Protein AF-A0A5S3U1G2-F1 (afdb_monomer_lite)

Secondary structure (DSSP, 8-state):
----GGGTHHHHHHHHHHHHHHHHHHTTT---EEEE-TTEEHHHHTTGGG--SEEEEPTT--EESS-HHHHHHHH-S-PPTTTT-

Sequence (85 aa):
GGCRMEESLISLIQMSKTRAAINRVSSKGLPYFSVLTDQTLGGVSASLAMLGDINIGEPKAIIGFAGRRVIAQTVREKIPVGFQR

pLDDT: mean 91.47, std 5.99, range [64.75, 97.56]

Foldseek 3Di:
DEFDCVVPVVSLCVQVVLQVVVVVCVVVVHFFEAEQEAPAEASNLVGDRVSGPYHHYDPLHQGYYDDPVVVCVVVVDDDDDSVRD

Radius of gyration: 14.6 Å; chains: 1; bounding box: 38×26×34 Å

Structure (mmCIF, N/CA/C/O backbone):
data_AF-A0A5S3U1G2-F1
#
_entry.id   AF-A0A5S3U1G2-F1
#
loop_
_atom_site.group_PDB
_atom_site.id
_atom_site.type_symbol
_atom_site.label_atom_id
_atom_site.label_alt_id
_atom_site.label_comp_id
_atom_site.label_asym_id
_atom_site.label_entity_id
_atom_site.label_seq_id
_atom_site.pdbx_PDB_ins_code
_atom_site.Cartn_x
_atom_site.Cartn_y
_atom_site.Cartn_z
_atom_site.occupancy
_atom_site.B_iso_or_equiv
_atom_site.auth_seq_id
_atom_site.auth_comp_id
_atom_site.auth_asym_id
_atom_site.auth_atom_id
_atom_site.pdbx_PDB_model_num
ATOM 1 N N . GLY A 1 1 ? 4.620 8.042 -5.724 1.00 64.75 1 GLY A N 1
ATOM 2 C CA . GLY A 1 1 ? 3.560 7.981 -4.705 1.00 64.75 1 GLY A CA 1
ATOM 3 C C . GLY A 1 1 ? 3.949 7.042 -3.590 1.00 64.75 1 GLY A C 1
ATOM 4 O O . GLY A 1 1 ? 3.641 5.873 -3.680 1.00 64.75 1 GLY A O 1
ATOM 5 N N . GLY A 1 2 ? 4.671 7.522 -2.580 1.00 79.94 2 GLY A N 1
ATOM 6 C CA . GLY A 1 2 ? 5.072 6.722 -1.423 1.00 79.94 2 GLY A CA 1
ATOM 7 C C . GLY A 1 2 ? 5.085 7.586 -0.166 1.00 79.94 2 GLY A C 1
ATOM 8 O O . GLY A 1 2 ? 4.471 8.647 -0.135 1.00 79.94 2 GLY A O 1
ATOM 9 N N . CYS A 1 3 ? 5.797 7.137 0.862 1.00 86.94 3 CYS A N 1
ATOM 10 C CA . CYS A 1 3 ? 6.033 7.916 2.075 1.00 86.94 3 CYS A CA 1
ATOM 11 C C . CYS A 1 3 ? 6.790 9.222 1.743 1.00 86.94 3 CYS A C 1
ATOM 13 O O . CYS A 1 3 ? 7.707 9.197 0.919 1.00 86.94 3 CYS A O 1
ATOM 15 N N . ARG A 1 4 ? 6.422 10.349 2.366 1.00 93.38 4 ARG A N 1
ATOM 16 C CA . ARG A 1 4 ? 7.097 11.640 2.160 1.00 93.38 4 ARG A CA 1
ATOM 17 C C . ARG A 1 4 ? 8.412 11.673 2.938 1.00 93.38 4 ARG A C 1
ATOM 19 O O . ARG A 1 4 ? 8.409 11.813 4.159 1.00 93.38 4 ARG A O 1
ATOM 26 N N . MET A 1 5 ? 9.531 11.475 2.249 1.00 91.00 5 MET A N 1
ATOM 27 C CA . MET A 1 5 ? 10.826 11.229 2.895 1.00 91.00 5 MET A CA 1
ATOM 28 C C . MET A 1 5 ? 11.344 12.436 3.683 1.00 91.00 5 MET A C 1
ATOM 30 O O . MET A 1 5 ? 12.042 12.255 4.678 1.00 91.00 5 MET A O 1
ATOM 34 N N . GLU A 1 6 ? 10.937 13.646 3.306 1.00 96.12 6 GLU A N 1
ATOM 35 C CA . GLU A 1 6 ? 11.307 14.895 3.975 1.00 96.12 6 GLU A CA 1
ATOM 36 C C . GLU A 1 6 ? 10.863 14.924 5.445 1.00 96.12 6 GLU A C 1
ATOM 38 O O . GLU A 1 6 ? 11.538 15.522 6.276 1.00 96.12 6 GLU A O 1
ATOM 43 N N . GLU A 1 7 ? 9.773 14.228 5.792 1.00 94.56 7 GLU A N 1
ATOM 44 C CA . GLU A 1 7 ? 9.284 14.126 7.178 1.00 94.56 7 GLU A CA 1
ATOM 45 C C . GLU A 1 7 ? 9.719 12.808 7.860 1.00 94.56 7 GLU A C 1
ATOM 47 O O . GLU A 1 7 ? 9.378 12.546 9.014 1.00 94.56 7 GLU A O 1
ATOM 52 N N . SER A 1 8 ? 10.504 11.969 7.170 1.00 94.00 8 SER A N 1
ATOM 53 C CA . SER A 1 8 ? 11.133 10.752 7.705 1.00 94.00 8 SER A CA 1
ATOM 54 C C . SER A 1 8 ? 10.161 9.856 8.500 1.00 94.00 8 SER A C 1
ATOM 56 O O . SER A 1 8 ? 9.166 9.367 7.959 1.00 94.00 8 SER A O 1
ATOM 58 N N . LEU A 1 9 ? 10.430 9.624 9.791 1.00 94.62 9 LEU A N 1
ATOM 59 C CA . LEU A 1 9 ? 9.624 8.769 10.665 1.00 94.62 9 LEU A CA 1
ATOM 60 C C . LEU A 1 9 ? 8.179 9.271 10.816 1.00 94.62 9 LEU A C 1
ATOM 62 O O . LEU A 1 9 ? 7.264 8.459 10.955 1.00 94.62 9 LEU A O 1
ATOM 66 N N . ILE A 1 10 ? 7.957 10.587 10.752 1.00 95.69 10 ILE A N 1
ATOM 67 C CA . ILE A 1 10 ? 6.619 11.176 10.879 1.00 95.69 10 ILE A CA 1
ATOM 68 C C . ILE A 1 10 ? 5.729 10.685 9.740 1.00 95.69 10 ILE A C 1
ATOM 70 O O . ILE A 1 10 ? 4.587 10.292 9.990 1.00 95.69 10 ILE A O 1
ATOM 74 N N . SER A 1 11 ? 6.264 10.620 8.519 1.00 93.69 11 SER A N 1
ATOM 75 C CA . SER A 1 11 ? 5.546 10.086 7.363 1.00 93.69 11 SER A CA 1
ATOM 76 C C . SER A 1 11 ? 5.252 8.591 7.493 1.00 93.69 11 SER A C 1
ATOM 78 O O . SER A 1 11 ? 4.176 8.144 7.098 1.00 93.69 11 SER A O 1
ATOM 80 N N . LEU A 1 12 ? 6.158 7.811 8.095 1.00 93.56 12 LEU A N 1
ATOM 81 C CA . LEU A 1 12 ? 5.934 6.380 8.328 1.00 93.56 12 LEU A CA 1
ATOM 82 C C . LEU A 1 12 ? 4.790 6.144 9.327 1.00 93.56 12 LEU A C 1
ATOM 84 O O . LEU A 1 12 ? 3.903 5.327 9.079 1.00 93.56 12 LEU A O 1
ATOM 88 N N . ILE A 1 13 ? 4.763 6.899 10.429 1.00 95.81 13 ILE A N 1
ATOM 89 C CA . ILE A 1 13 ? 3.729 6.776 11.471 1.00 95.81 13 ILE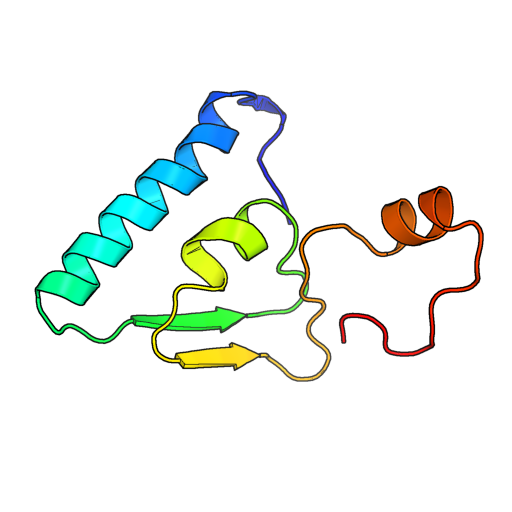 A CA 1
ATOM 90 C C . ILE A 1 13 ? 2.327 7.104 10.930 1.00 95.81 13 ILE A C 1
ATOM 92 O O . ILE A 1 13 ? 1.330 6.598 11.459 1.00 95.81 13 ILE A O 1
ATOM 96 N N . GLN A 1 14 ? 2.217 7.877 9.840 1.00 95.00 14 GLN A N 1
ATOM 97 C CA . GLN A 1 14 ? 0.922 8.152 9.209 1.00 95.00 14 GLN A CA 1
ATOM 98 C C . GLN A 1 14 ? 0.185 6.870 8.815 1.00 95.00 14 GLN A C 1
ATOM 100 O O . GLN A 1 14 ? -1.033 6.827 8.952 1.00 95.00 14 GLN A O 1
ATOM 105 N N . MET A 1 15 ? 0.901 5.816 8.411 1.00 94.00 15 MET A N 1
ATOM 106 C CA . MET A 1 15 ? 0.306 4.525 8.051 1.00 94.00 15 MET A CA 1
ATOM 107 C C . MET A 1 15 ? -0.439 3.888 9.231 1.00 94.00 15 MET A C 1
ATOM 109 O O . MET A 1 15 ? -1.574 3.432 9.091 1.00 94.00 15 MET A O 1
ATOM 113 N N . SER A 1 16 ? 0.176 3.894 10.415 1.00 94.50 16 SER A N 1
ATOM 114 C CA . SER A 1 16 ? -0.448 3.384 11.639 1.00 94.50 16 SER A CA 1
ATOM 115 C C . SER A 1 16 ? -1.631 4.253 12.063 1.00 94.50 16 SER A C 1
ATOM 117 O O . SER A 1 16 ? -2.675 3.733 12.460 1.00 94.50 16 SER A O 1
ATOM 119 N N . LYS A 1 17 ? -1.499 5.580 11.935 1.00 96.19 17 LYS A N 1
ATOM 120 C CA . LYS A 1 17 ? -2.562 6.532 12.280 1.00 96.19 17 LYS A CA 1
ATOM 121 C C . LYS A 1 17 ? -3.801 6.345 11.400 1.00 96.19 17 LYS A C 1
ATOM 123 O O . LYS A 1 17 ? -4.912 6.273 11.925 1.00 96.19 17 LYS A O 1
ATOM 128 N N . THR A 1 18 ? -3.627 6.257 10.082 1.00 95.31 18 THR A N 1
ATOM 129 C CA . THR A 1 18 ? -4.743 6.086 9.139 1.00 95.31 18 THR A CA 1
ATOM 130 C C . THR A 1 18 ? -5.391 4.715 9.286 1.00 95.31 18 THR A C 1
ATOM 132 O O . THR A 1 18 ? -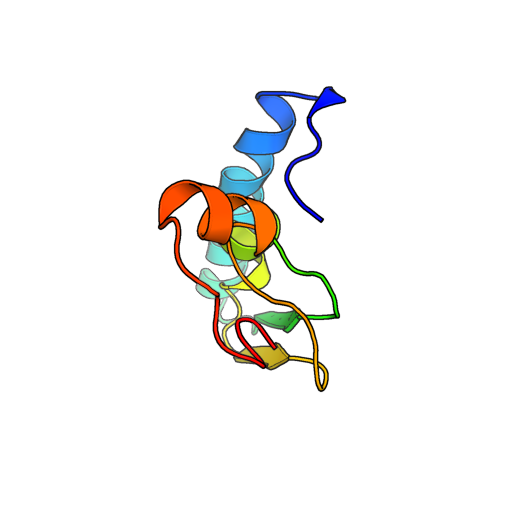6.616 4.639 9.338 1.00 95.31 18 THR A O 1
ATOM 135 N N . ARG A 1 19 ? -4.608 3.645 9.487 1.00 94.25 19 ARG A N 1
ATOM 136 C CA . ARG A 1 19 ? -5.139 2.310 9.809 1.00 94.25 19 ARG A CA 1
ATOM 137 C C . ARG A 1 19 ? -6.001 2.322 11.074 1.00 94.25 19 ARG A C 1
ATOM 139 O O . ARG A 1 19 ? -7.102 1.779 11.072 1.00 94.25 19 ARG A O 1
ATOM 146 N N . ALA A 1 20 ? -5.534 2.965 12.144 1.00 96.44 20 ALA A N 1
ATOM 147 C CA . ALA A 1 20 ? -6.308 3.083 13.379 1.00 96.44 20 ALA A CA 1
ATOM 148 C C . ALA A 1 20 ? -7.617 3.867 13.175 1.00 96.44 20 ALA A C 1
ATOM 150 O O . ALA A 1 20 ? -8.628 3.541 13.792 1.00 96.44 20 ALA A O 1
ATOM 151 N N . ALA A 1 21 ? -7.621 4.883 12.307 1.00 96.50 21 ALA A N 1
ATOM 152 C CA . ALA A 1 21 ? -8.833 5.618 11.958 1.00 96.50 21 ALA A CA 1
ATOM 153 C C . ALA A 1 21 ? -9.828 4.754 11.166 1.00 96.50 21 ALA A C 1
ATOM 155 O O . ALA A 1 21 ? -11.001 4.718 11.528 1.00 96.50 21 ALA A O 1
ATOM 156 N N . ILE A 1 22 ? -9.365 4.008 10.158 1.00 96.19 22 ILE A N 1
ATOM 157 C CA . ILE A 1 22 ? -10.212 3.102 9.363 1.00 96.19 22 ILE A CA 1
ATOM 158 C C . ILE A 1 22 ? -10.822 2.010 10.245 1.00 96.19 22 ILE A C 1
ATOM 160 O O . ILE A 1 22 ? -12.017 1.748 10.152 1.00 96.19 22 ILE A O 1
ATOM 164 N N . ASN A 1 23 ? -10.062 1.455 11.193 1.00 96.00 23 ASN A N 1
ATOM 165 C CA . ASN A 1 23 ? -10.608 0.496 12.158 1.00 96.00 23 ASN A CA 1
ATOM 166 C C . ASN A 1 23 ? -11.775 1.075 12.976 1.00 96.00 23 ASN A C 1
ATOM 168 O O . ASN A 1 23 ? -12.719 0.353 13.280 1.00 96.00 23 ASN A O 1
ATOM 172 N N . ARG A 1 24 ? -11.750 2.375 13.311 1.00 97.12 24 ARG A N 1
ATOM 173 C CA . ARG A 1 24 ? -12.874 3.045 13.997 1.00 97.12 24 ARG A CA 1
ATOM 174 C C . ARG A 1 24 ? -14.084 3.268 13.087 1.00 97.12 24 ARG A C 1
ATOM 176 O O . ARG A 1 24 ? -15.203 3.350 13.586 1.00 97.12 24 ARG A O 1
ATOM 183 N N . VAL A 1 25 ? -13.867 3.424 11.781 1.00 96.50 25 VAL A N 1
ATOM 184 C CA . VAL A 1 25 ? -14.942 3.499 10.776 1.00 96.50 25 VAL A CA 1
ATOM 185 C C . VAL A 1 25 ? -15.604 2.125 10.644 1.00 96.50 25 VAL A C 1
ATOM 187 O O . VAL A 1 25 ? -16.815 2.012 10.824 1.00 96.50 25 VAL A O 1
ATOM 190 N N . SER A 1 26 ? -14.793 1.078 10.483 1.00 95.75 26 SER A N 1
ATOM 191 C CA . SER A 1 26 ? -15.241 -0.316 10.410 1.00 95.75 26 SER A CA 1
ATOM 192 C C . SER A 1 26 ? -15.989 -0.755 11.677 1.00 95.75 26 SER A C 1
ATOM 194 O O . SER A 1 26 ? -17.076 -1.320 11.585 1.00 95.75 26 SER A O 1
ATOM 196 N N . SER A 1 27 ? -15.508 -0.394 12.876 1.00 96.50 27 SER A N 1
ATOM 197 C CA . SER A 1 27 ? -16.192 -0.725 14.139 1.00 96.50 27 SER A CA 1
ATOM 198 C C . SER A 1 27 ? -17.572 -0.077 14.293 1.00 96.50 27 SER A C 1
ATOM 200 O O . SER A 1 27 ? -18.348 -0.486 15.151 1.00 96.50 27 SER A O 1
ATOM 202 N N . LYS A 1 28 ? -17.870 0.966 13.510 1.00 97.56 28 LYS A N 1
ATOM 203 C CA . LYS A 1 28 ? -19.183 1.624 13.464 1.00 97.56 28 LYS A CA 1
ATOM 204 C C . LYS A 1 28 ? -20.084 1.070 12.353 1.00 97.56 28 LYS A C 1
ATOM 206 O O . LYS A 1 28 ? -21.176 1.593 12.165 1.00 97.56 28 LYS A O 1
ATOM 211 N N . GLY A 1 29 ? -19.631 0.056 11.612 1.00 95.75 29 GLY A N 1
ATOM 212 C CA . GLY A 1 29 ? -20.355 -0.514 10.475 1.00 95.75 29 GLY A CA 1
ATOM 213 C C . GLY A 1 29 ? -20.496 0.449 9.295 1.00 95.75 29 GLY A C 1
ATOM 214 O O . GLY A 1 29 ? -21.416 0.299 8.495 1.00 95.75 29 GLY A O 1
ATOM 215 N N . LEU A 1 30 ? -19.632 1.466 9.203 1.00 97.38 30 LEU A N 1
ATOM 216 C CA . LEU A 1 30 ? -19.647 2.416 8.095 1.00 97.38 30 LEU A CA 1
ATOM 217 C C . LEU A 1 30 ? -18.787 1.883 6.944 1.00 97.38 30 LEU A C 1
ATOM 219 O O . LEU A 1 30 ? -17.655 1.472 7.201 1.00 97.38 30 LEU A O 1
ATOM 223 N N . PRO A 1 31 ? -19.282 1.924 5.695 1.00 96.25 31 PRO A N 1
ATOM 224 C CA . PRO A 1 31 ? -18.536 1.416 4.557 1.00 96.25 31 PRO A CA 1
ATOM 225 C C . PRO A 1 31 ? -17.380 2.348 4.183 1.00 96.25 31 PRO A C 1
ATOM 227 O O . PRO A 1 31 ? -17.527 3.574 4.141 1.00 96.25 31 PRO A O 1
ATOM 230 N N . TYR A 1 32 ? -16.241 1.754 3.852 1.00 97.31 32 TYR A N 1
ATOM 231 C CA . TYR A 1 32 ? -15.052 2.423 3.353 1.00 97.31 32 TYR A CA 1
ATOM 232 C C . TYR A 1 32 ? -14.681 1.882 1.968 1.00 97.31 32 TYR A C 1
ATOM 234 O O . TYR A 1 32 ? -14.261 0.737 1.807 1.00 97.31 32 TYR A O 1
ATOM 242 N N . PHE A 1 33 ? -14.816 2.735 0.955 1.00 97.06 33 PHE A N 1
ATOM 243 C CA . PHE A 1 33 ? -14.436 2.430 -0.423 1.00 97.06 33 PHE A CA 1
ATOM 244 C C . PHE A 1 33 ? -13.077 3.057 -0.725 1.00 97.06 33 PHE A C 1
ATOM 246 O O . PHE A 1 33 ? -12.893 4.263 -0.550 1.00 97.06 33 PHE A O 1
ATOM 253 N N . SER A 1 34 ? -12.134 2.247 -1.197 1.00 96.69 34 SER A N 1
ATOM 254 C CA . SER A 1 34 ? -10.817 2.717 -1.617 1.00 96.69 34 SER A CA 1
ATOM 255 C C . SER A 1 34 ? -10.750 2.767 -3.135 1.00 96.69 34 SER A C 1
ATOM 257 O O . SER A 1 34 ? -10.942 1.749 -3.798 1.00 96.69 34 SER A O 1
ATOM 259 N N . VAL A 1 35 ? -10.469 3.942 -3.693 1.00 96.06 35 VAL A N 1
ATOM 260 C CA . VAL A 1 35 ? -10.272 4.115 -5.136 1.00 96.06 35 VAL A CA 1
ATOM 261 C C . VAL A 1 35 ? -8.781 4.269 -5.411 1.00 96.06 35 VAL A C 1
ATOM 263 O O . VAL A 1 35 ? -8.147 5.239 -5.000 1.00 96.06 35 VAL A O 1
ATOM 266 N N . LEU A 1 36 ? -8.229 3.270 -6.085 1.00 95.12 36 LEU A N 1
ATOM 267 C CA . LEU A 1 36 ? -6.830 3.124 -6.444 1.00 95.12 36 LEU A CA 1
ATOM 268 C C . LEU A 1 36 ? -6.629 3.706 -7.842 1.00 95.12 36 LEU A C 1
ATOM 270 O O . LEU A 1 36 ? -6.892 3.054 -8.855 1.00 95.12 36 LEU A O 1
ATOM 274 N N . THR A 1 37 ? -6.177 4.953 -7.880 1.00 93.56 37 THR A N 1
ATOM 275 C CA . THR A 1 37 ? -5.826 5.643 -9.122 1.00 93.56 37 THR A CA 1
ATOM 276 C C . THR A 1 37 ? -4.392 5.316 -9.535 1.00 93.56 37 THR A C 1
ATOM 278 O O . THR A 1 37 ? -3.626 4.699 -8.773 1.00 93.56 37 THR A O 1
ATOM 281 N N . ASP A 1 38 ? -4.026 5.697 -10.763 1.00 91.00 38 ASP A N 1
ATOM 282 C CA . ASP A 1 38 ? -2.689 5.426 -11.289 1.00 91.00 38 ASP A CA 1
ATOM 283 C C . ASP A 1 38 ? -1.587 5.960 -10.358 1.00 91.00 38 ASP A C 1
ATOM 285 O O . ASP A 1 38 ? -1.589 7.115 -9.933 1.00 91.00 38 ASP A O 1
ATOM 289 N N . GLN A 1 39 ? -0.622 5.085 -10.064 1.00 88.19 39 GLN A N 1
ATOM 290 C CA . GLN A 1 39 ? 0.484 5.27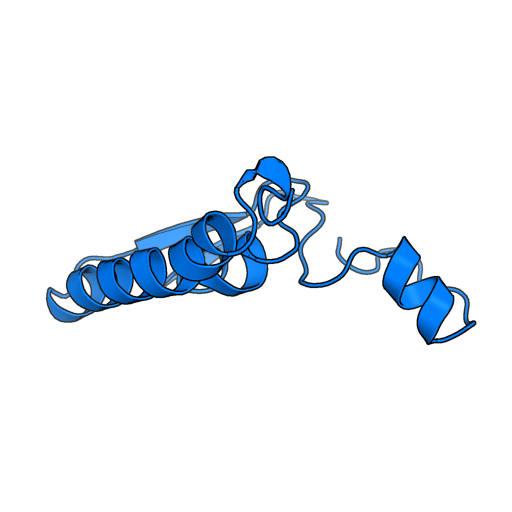0 -9.119 1.00 88.19 39 GLN A CA 1
ATOM 291 C C . GLN A 1 39 ? 0.135 5.225 -7.622 1.00 88.19 39 GLN A C 1
ATOM 293 O O . GLN A 1 39 ? 0.667 6.005 -6.819 1.00 88.19 39 GLN A O 1
ATOM 298 N N . THR A 1 40 ? -0.632 4.221 -7.203 1.00 93.44 40 THR A N 1
ATOM 299 C CA . THR A 1 40 ? -0.795 3.898 -5.779 1.00 93.44 40 THR A CA 1
ATOM 300 C C . THR A 1 40 ? 0.305 2.942 -5.305 1.00 93.44 40 THR A C 1
ATOM 302 O O . THR A 1 40 ? 0.155 1.719 -5.352 1.00 93.44 40 THR A O 1
ATOM 305 N N . LEU A 1 41 ? 1.431 3.499 -4.839 1.00 93.12 41 LEU A N 1
ATOM 306 C CA . LEU A 1 41 ? 2.606 2.725 -4.426 1.00 93.12 41 LEU A CA 1
ATOM 307 C C . LEU A 1 41 ? 2.992 2.897 -2.939 1.00 93.12 41 LEU A C 1
ATOM 309 O O . LEU A 1 41 ? 2.450 3.728 -2.203 1.00 93.12 41 LEU A O 1
ATOM 313 N N . GLY A 1 42 ? 3.951 2.096 -2.469 1.00 92.31 42 GLY A N 1
ATOM 314 C CA . GLY A 1 42 ? 4.650 2.312 -1.198 1.00 92.31 42 GLY A CA 1
ATOM 315 C C . GLY A 1 42 ? 3.749 2.272 0.035 1.00 92.31 42 GLY A C 1
ATOM 316 O O . GLY A 1 42 ? 2.817 1.472 0.127 1.00 92.31 42 GLY A O 1
ATOM 317 N N . GLY A 1 43 ? 4.029 3.156 0.996 1.00 90.75 43 GLY A N 1
ATOM 318 C CA . GLY A 1 43 ? 3.323 3.204 2.279 1.00 90.75 43 GLY A CA 1
ATOM 319 C C . GLY A 1 43 ? 1.820 3.470 2.169 1.00 90.75 43 GLY A C 1
ATOM 320 O O . GLY A 1 43 ? 1.062 3.008 3.016 1.00 90.75 43 GLY A O 1
ATOM 321 N N . VAL A 1 44 ? 1.362 4.148 1.111 1.00 92.44 44 VAL A N 1
ATOM 322 C CA . VAL A 1 44 ? -0.074 4.372 0.871 1.00 92.44 44 VAL A CA 1
ATOM 323 C C . VAL A 1 44 ? -0.749 3.061 0.470 1.00 92.44 44 VAL A C 1
ATOM 325 O O . VAL A 1 44 ? -1.741 2.681 1.090 1.00 92.44 44 VAL A O 1
ATOM 328 N N . SER A 1 45 ? -0.151 2.321 -0.475 1.00 92.62 45 SER A N 1
ATOM 329 C CA . SER A 1 45 ? -0.622 0.983 -0.869 1.00 92.62 45 SER A CA 1
ATOM 330 C C . SER A 1 45 ? -0.627 -0.009 0.302 1.00 92.62 45 SER A C 1
ATOM 332 O O . SER A 1 45 ? -1.549 -0.798 0.433 1.00 92.62 45 SER A O 1
ATOM 334 N N . ALA A 1 46 ? 0.352 0.073 1.208 1.00 89.94 46 ALA A N 1
ATOM 335 C CA . ALA A 1 46 ? 0.454 -0.800 2.380 1.00 89.94 46 ALA A CA 1
ATOM 336 C C . ALA A 1 46 ? -0.343 -0.316 3.610 1.00 89.94 46 ALA A C 1
ATOM 338 O O . ALA A 1 46 ? -0.225 -0.904 4.685 1.00 89.94 46 ALA A O 1
ATOM 339 N N . SER A 1 47 ? -1.117 0.766 3.493 1.00 91.38 47 SER A N 1
ATOM 340 C CA . SER A 1 47 ? -1.946 1.287 4.584 1.00 91.38 47 SER A CA 1
ATOM 341 C C . SER A 1 47 ? -3.375 1.522 4.109 1.00 91.38 47 SER A C 1
ATOM 343 O O . SER A 1 47 ? -4.052 0.565 3.754 1.00 91.38 47 SER A O 1
ATOM 345 N N . LEU A 1 48 ? -3.842 2.769 4.101 1.00 92.88 48 LEU A N 1
ATOM 346 C CA . LEU A 1 48 ? -5.238 3.120 3.851 1.00 92.88 48 LEU A CA 1
ATOM 347 C C . LEU A 1 48 ? -5.785 2.540 2.540 1.00 92.88 48 LEU A C 1
ATOM 349 O O . LEU A 1 48 ? -6.912 2.065 2.510 1.00 92.88 48 LEU A O 1
ATOM 353 N N . ALA A 1 49 ? -4.968 2.494 1.487 1.00 93.56 49 ALA A N 1
ATOM 354 C CA . ALA A 1 49 ? -5.434 2.158 0.151 1.00 93.56 49 ALA A CA 1
ATOM 355 C C . ALA A 1 49 ? -5.873 0.691 -0.012 1.00 93.56 49 ALA A C 1
ATOM 357 O O . ALA A 1 49 ? -6.713 0.408 -0.858 1.00 93.56 49 ALA A O 1
ATOM 358 N N . MET A 1 50 ? -5.336 -0.238 0.784 1.00 93.75 50 MET A N 1
ATOM 359 C CA . MET A 1 50 ? -5.702 -1.664 0.731 1.00 93.75 50 MET A CA 1
ATOM 360 C C . MET A 1 50 ? -6.676 -2.087 1.835 1.00 93.75 50 MET A C 1
ATOM 362 O O . MET A 1 50 ? -7.009 -3.265 1.931 1.00 93.75 50 MET A O 1
ATOM 366 N N . LEU A 1 51 ? -7.128 -1.150 2.675 1.00 94.06 51 LEU A N 1
ATOM 367 C CA . LEU A 1 51 ? -8.022 -1.424 3.805 1.00 94.06 51 LEU A CA 1
ATOM 368 C C . LEU A 1 51 ? -9.492 -1.099 3.510 1.00 94.06 51 LEU A C 1
ATOM 370 O O . LEU A 1 51 ? -10.287 -1.066 4.445 1.00 94.06 51 LEU A O 1
ATOM 374 N N . GLY A 1 52 ? -9.841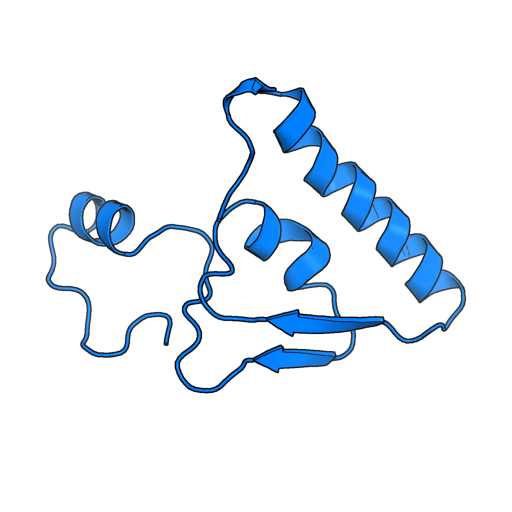 -0.833 2.248 1.00 94.19 52 GLY A N 1
ATOM 375 C CA . GLY A 1 52 ? -11.228 -0.684 1.818 1.00 94.19 52 GLY A CA 1
ATOM 376 C C . GLY A 1 52 ? -12.018 -1.972 2.015 1.00 94.19 52 GLY A C 1
ATOM 377 O O . GLY A 1 52 ? -11.502 -3.059 1.757 1.00 94.19 52 GLY A O 1
ATOM 378 N N . ASP A 1 53 ? -13.286 -1.844 2.405 1.00 95.38 53 ASP A N 1
ATOM 379 C CA . ASP A 1 53 ? -14.259 -2.936 2.295 1.00 95.38 53 ASP A CA 1
ATOM 380 C C . ASP A 1 53 ? -14.405 -3.356 0.824 1.00 95.38 53 ASP A C 1
ATOM 382 O O . ASP A 1 53 ? -14.549 -4.534 0.501 1.00 95.38 53 ASP A O 1
ATOM 386 N N . ILE A 1 54 ? -14.303 -2.373 -0.079 1.00 95.88 54 ILE A N 1
ATOM 387 C CA . ILE A 1 54 ? -14.154 -2.575 -1.518 1.00 95.88 54 ILE A CA 1
ATOM 388 C C . ILE A 1 54 ? -13.008 -1.699 -2.024 1.00 95.88 54 ILE A C 1
ATOM 390 O O . ILE A 1 54 ? -12.982 -0.487 -1.789 1.00 95.88 54 ILE A O 1
ATOM 394 N N . ASN A 1 55 ? -12.092 -2.317 -2.768 1.00 96.31 55 ASN A N 1
ATOM 395 C CA . ASN A 1 55 ? -11.001 -1.642 -3.463 1.00 96.31 55 ASN A CA 1
ATOM 396 C C . ASN A 1 55 ? -11.311 -1.593 -4.968 1.00 96.31 55 ASN A C 1
ATOM 398 O O . ASN A 1 55 ? -11.546 -2.628 -5.590 1.00 96.31 55 ASN A O 1
ATOM 402 N N . ILE A 1 56 ? -11.310 -0.396 -5.551 1.00 96.69 56 ILE A N 1
ATOM 403 C CA . ILE A 1 56 ? -11.660 -0.130 -6.951 1.00 96.69 56 ILE A CA 1
ATOM 404 C C . ILE A 1 56 ? -10.417 0.411 -7.650 1.00 96.69 56 ILE A C 1
ATOM 406 O O . ILE A 1 56 ? -9.904 1.447 -7.247 1.00 96.69 56 ILE A O 1
ATOM 410 N N . GLY A 1 57 ? -9.928 -0.268 -8.685 1.00 94.56 57 GLY A N 1
ATOM 411 C CA . GLY A 1 57 ? -8.795 0.197 -9.490 1.00 94.56 57 GLY A CA 1
ATOM 412 C C . GLY A 1 57 ? -9.246 0.868 -10.782 1.00 94.56 57 GLY A C 1
ATOM 413 O O . GLY A 1 57 ? -10.118 0.341 -11.476 1.00 94.56 57 GLY A O 1
ATOM 414 N N . GLU A 1 58 ? -8.640 2.001 -11.133 1.00 94.69 58 GLU A N 1
ATOM 415 C CA . GLU A 1 58 ? -8.797 2.558 -12.479 1.00 94.69 58 GLU A CA 1
ATOM 416 C C . GLU A 1 58 ? -8.104 1.663 -13.526 1.00 94.69 58 GLU A C 1
ATOM 418 O O . GLU A 1 58 ? -7.079 1.036 -13.234 1.00 94.69 58 GLU A O 1
ATOM 423 N N . PRO A 1 59 ? -8.615 1.592 -14.771 1.00 91.44 59 PRO A N 1
ATOM 424 C CA . PRO A 1 59 ? -7.975 0.807 -15.819 1.00 91.44 59 PRO A CA 1
ATOM 425 C C . PRO A 1 59 ? -6.510 1.209 -16.026 1.00 91.44 59 PRO A C 1
ATOM 427 O O . PRO A 1 59 ? -6.213 2.374 -16.287 1.00 91.44 59 PRO A O 1
ATOM 430 N N . LYS A 1 60 ? -5.606 0.218 -16.008 1.00 89.50 60 LYS A N 1
ATOM 431 C CA . LYS A 1 60 ? -4.147 0.377 -16.181 1.00 89.50 60 LYS A CA 1
ATOM 432 C C . LYS A 1 60 ? -3.436 1.096 -15.023 1.00 89.50 60 LYS A C 1
ATOM 434 O O . LYS A 1 60 ? -2.269 1.457 -15.200 1.00 89.50 60 LYS A O 1
ATOM 439 N N . ALA A 1 61 ? -4.103 1.310 -13.886 1.00 91.62 61 ALA A N 1
ATOM 440 C CA . ALA A 1 61 ? -3.498 1.936 -12.718 1.00 91.62 61 ALA A CA 1
ATOM 441 C C . ALA A 1 61 ? -2.344 1.092 -12.171 1.00 91.62 61 ALA A C 1
ATOM 443 O O . ALA A 1 61 ? -2.482 -0.109 -11.954 1.00 91.62 61 ALA A O 1
ATOM 444 N N . ILE A 1 62 ? -1.206 1.735 -11.908 1.00 90.75 62 ILE A N 1
ATOM 445 C CA . ILE A 1 62 ? -0.054 1.051 -11.325 1.00 90.75 62 ILE A CA 1
ATOM 446 C C . ILE A 1 62 ? -0.189 0.989 -9.801 1.00 90.75 62 ILE A C 1
ATOM 448 O O . ILE A 1 62 ? -0.077 2.016 -9.126 1.00 90.75 62 ILE A O 1
ATOM 452 N N . ILE A 1 63 ? -0.383 -0.216 -9.256 1.00 93.00 63 ILE A N 1
ATOM 453 C CA . ILE A 1 63 ? -0.636 -0.439 -7.824 1.00 93.00 63 ILE A CA 1
ATOM 454 C C . ILE A 1 63 ? 0.352 -1.463 -7.249 1.00 93.00 63 ILE A C 1
ATOM 456 O O . ILE A 1 63 ? 0.582 -2.527 -7.823 1.00 93.00 63 ILE A O 1
ATOM 460 N N . GLY A 1 64 ? 0.937 -1.173 -6.083 1.00 91.62 64 GLY A N 1
ATOM 461 C CA . GLY A 1 64 ? 1.794 -2.134 -5.381 1.00 91.62 64 GLY A CA 1
ATOM 462 C C . GLY A 1 64 ? 2.797 -1.535 -4.398 1.00 91.62 64 GLY A C 1
ATOM 463 O O . GLY A 1 64 ? 3.087 -0.349 -4.401 1.00 91.62 64 GLY A O 1
ATOM 464 N N . PHE A 1 65 ? 3.384 -2.371 -3.546 1.00 91.56 65 PHE A N 1
ATOM 465 C CA . PHE A 1 65 ? 4.245 -1.874 -2.470 1.00 91.56 65 PHE A CA 1
ATOM 466 C C . PHE A 1 65 ? 5.574 -1.290 -2.969 1.00 91.56 65 PHE A C 1
ATOM 468 O O . PHE A 1 65 ? 5.878 -0.120 -2.738 1.00 91.56 65 PHE A O 1
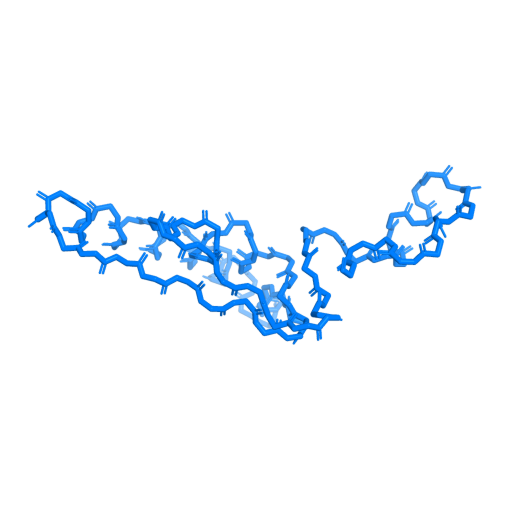ATOM 475 N N . ALA A 1 66 ? 6.370 -2.088 -3.678 1.00 90.62 66 ALA A N 1
ATOM 476 C CA . ALA A 1 66 ? 7.639 -1.645 -4.242 1.00 90.62 66 ALA A CA 1
ATOM 477 C C . ALA A 1 66 ? 7.465 -1.255 -5.714 1.00 90.62 66 ALA A C 1
ATOM 479 O O . ALA A 1 66 ? 6.695 -1.871 -6.448 1.00 90.62 66 ALA A O 1
ATOM 480 N N . GLY A 1 67 ? 8.201 -0.240 -6.165 1.00 87.94 67 GLY A N 1
ATOM 481 C CA . GLY A 1 67 ? 8.194 0.142 -7.575 1.00 87.94 67 GLY A CA 1
ATOM 482 C C . GLY A 1 67 ? 8.903 -0.895 -8.451 1.00 87.94 67 GLY A C 1
ATOM 483 O O . GLY A 1 67 ? 9.913 -1.475 -8.044 1.00 87.94 67 GLY A O 1
ATOM 484 N N . ARG A 1 68 ? 8.435 -1.056 -9.696 1.00 87.44 68 ARG A N 1
ATOM 485 C CA . ARG A 1 68 ? 9.004 -1.969 -10.708 1.00 87.44 68 ARG A CA 1
ATOM 486 C C . ARG A 1 68 ? 10.534 -1.907 -10.811 1.00 87.44 68 ARG A C 1
ATOM 488 O O . ARG A 1 68 ? 11.179 -2.942 -10.927 1.00 87.44 68 ARG A O 1
ATOM 495 N N . ARG A 1 69 ? 11.126 -0.706 -10.740 1.00 86.44 69 ARG A N 1
ATOM 496 C CA . ARG A 1 69 ? 12.587 -0.512 -10.792 1.00 86.44 69 ARG A CA 1
ATOM 497 C C . ARG A 1 69 ? 13.310 -1.233 -9.654 1.00 86.44 69 ARG A C 1
ATOM 499 O O . ARG A 1 69 ? 14.280 -1.934 -9.918 1.00 86.44 69 ARG A O 1
ATOM 506 N N . VAL A 1 70 ? 12.834 -1.066 -8.421 1.00 88.31 70 VAL A N 1
ATOM 507 C CA . VAL A 1 70 ? 13.449 -1.678 -7.234 1.00 88.31 70 VAL A CA 1
ATOM 508 C C . VAL A 1 70 ? 13.329 -3.197 -7.323 1.00 88.31 70 VAL A C 1
ATOM 510 O O . VAL A 1 70 ? 14.322 -3.896 -7.169 1.00 88.31 70 VAL A O 1
ATOM 513 N N . ILE A 1 71 ? 12.146 -3.701 -7.687 1.00 88.56 71 ILE A N 1
ATOM 514 C CA . ILE A 1 71 ? 11.902 -5.142 -7.837 1.00 88.56 71 ILE A CA 1
ATOM 515 C C . ILE A 1 71 ? 12.830 -5.748 -8.903 1.00 88.56 71 ILE A C 1
ATOM 517 O O . ILE A 1 71 ? 13.457 -6.776 -8.659 1.00 88.56 71 ILE A O 1
ATOM 521 N N . ALA A 1 72 ? 12.983 -5.090 -10.056 1.00 88.88 72 ALA A N 1
ATOM 522 C CA . ALA A 1 72 ? 13.838 -5.580 -11.137 1.00 88.88 72 ALA A CA 1
ATOM 523 C C . ALA A 1 72 ? 15.317 -5.623 -10.723 1.00 88.88 72 ALA A C 1
ATOM 525 O O . ALA A 1 72 ? 16.033 -6.561 -11.066 1.00 88.88 72 ALA A O 1
ATOM 526 N N . GLN A 1 73 ? 15.772 -4.627 -9.956 1.00 90.62 73 GLN A N 1
ATOM 527 C CA . GLN A 1 73 ? 17.140 -4.583 -9.437 1.00 90.62 73 GLN A CA 1
ATOM 528 C C . GLN A 1 73 ? 17.405 -5.682 -8.399 1.00 90.62 73 GLN A C 1
ATOM 530 O O . GLN A 1 73 ? 18.503 -6.236 -8.376 1.00 90.62 73 GLN A O 1
ATOM 535 N N . THR A 1 74 ? 16.415 -6.016 -7.568 1.00 91.56 74 THR A N 1
ATOM 536 C CA . THR A 1 74 ? 16.547 -7.061 -6.544 1.00 91.56 74 THR A CA 1
ATOM 537 C C . THR A 1 74 ? 16.535 -8.464 -7.145 1.00 91.56 74 THR A C 1
ATOM 539 O O . THR A 1 74 ? 17.401 -9.267 -6.812 1.00 91.56 74 THR A O 1
ATOM 542 N N . VAL A 1 75 ? 15.585 -8.758 -8.040 1.00 89.94 75 VAL A N 1
ATOM 543 C CA . VAL A 1 75 ? 15.410 -10.103 -8.624 1.00 89.94 75 VAL A CA 1
ATOM 544 C C . VAL A 1 75 ? 16.400 -10.363 -9.769 1.00 89.94 75 VAL A C 1
ATOM 546 O O . VAL A 1 75 ? 16.688 -11.509 -10.081 1.00 89.94 75 VAL A O 1
ATOM 549 N N . ARG A 1 76 ? 16.976 -9.307 -10.367 1.00 85.06 76 ARG A N 1
ATOM 550 C CA . ARG A 1 76 ? 17.897 -9.374 -11.523 1.00 85.06 76 ARG A CA 1
ATOM 551 C C . ARG A 1 76 ? 17.296 -10.062 -12.757 1.00 85.06 76 ARG A C 1
ATOM 553 O O . ARG A 1 76 ? 18.026 -10.537 -13.623 1.00 85.06 76 ARG A O 1
ATOM 560 N N . GLU A 1 77 ? 15.971 -10.040 -12.874 1.00 86.31 77 GLU A N 1
ATOM 561 C CA . GLU A 1 77 ? 15.216 -10.598 -13.997 1.00 86.31 77 GLU A CA 1
ATOM 562 C C . GLU A 1 77 ? 14.361 -9.536 -14.698 1.00 86.31 77 GLU A C 1
ATOM 564 O O . GLU A 1 77 ? 14.059 -8.464 -14.157 1.00 86.31 77 GLU A O 1
ATOM 569 N N . LYS A 1 78 ? 13.942 -9.837 -15.933 1.00 80.81 78 LYS A N 1
ATOM 570 C CA . LYS A 1 78 ? 12.998 -8.989 -16.665 1.00 80.81 78 LYS A CA 1
ATOM 571 C C . LYS A 1 78 ? 11.600 -9.168 -16.086 1.00 80.81 78 LYS A C 1
ATOM 573 O O . LYS A 1 78 ? 10.995 -10.225 -16.208 1.00 80.81 78 LYS A O 1
ATOM 578 N N . ILE A 1 79 ? 11.063 -8.092 -15.521 1.00 85.12 79 ILE A N 1
ATOM 579 C CA . ILE A 1 79 ? 9.697 -8.086 -15.002 1.00 85.12 79 ILE A CA 1
ATOM 580 C C . ILE A 1 79 ? 8.684 -8.223 -16.155 1.00 85.12 79 ILE A C 1
ATOM 582 O O . ILE A 1 79 ? 8.783 -7.433 -17.108 1.00 85.12 79 ILE A O 1
ATOM 586 N N . PRO A 1 80 ? 7.682 -9.124 -16.043 1.00 85.69 80 PRO A N 1
ATOM 587 C CA . PRO A 1 80 ? 6.654 -9.347 -17.057 1.00 85.69 80 PRO A CA 1
ATOM 588 C C . PRO A 1 80 ? 5.981 -8.069 -17.572 1.00 85.69 80 PRO A C 1
ATOM 590 O O . PRO A 1 80 ? 5.849 -7.061 -16.867 1.00 85.69 80 PRO A O 1
ATOM 593 N N . VAL A 1 81 ? 5.533 -8.110 -18.827 1.00 80.75 81 VAL A N 1
ATOM 594 C CA . VAL A 1 81 ? 4.726 -7.034 -19.418 1.00 80.75 81 VAL A CA 1
ATOM 595 C C . VAL A 1 81 ? 3.374 -7.001 -18.702 1.00 80.75 81 VAL A C 1
ATOM 597 O O . VAL A 1 81 ? 2.720 -8.028 -18.586 1.00 80.75 81 VAL A O 1
ATOM 600 N N . GLY A 1 82 ? 2.969 -5.832 -18.199 1.00 79.44 82 GLY A N 1
ATOM 601 C CA . GLY A 1 82 ? 1.723 -5.682 -17.432 1.00 79.44 82 GLY A CA 1
ATOM 602 C C . GLY A 1 82 ? 1.858 -5.898 -15.922 1.00 79.44 82 GLY A C 1
ATOM 603 O O . GLY A 1 82 ? 0.878 -5.764 -15.208 1.00 79.44 82 GLY A O 1
ATOM 604 N N . PHE A 1 83 ? 3.057 -6.175 -15.403 1.00 82.69 83 PHE A N 1
ATOM 605 C CA . PHE A 1 83 ? 3.264 -6.279 -13.958 1.00 82.69 83 PHE A CA 1
ATOM 606 C C . 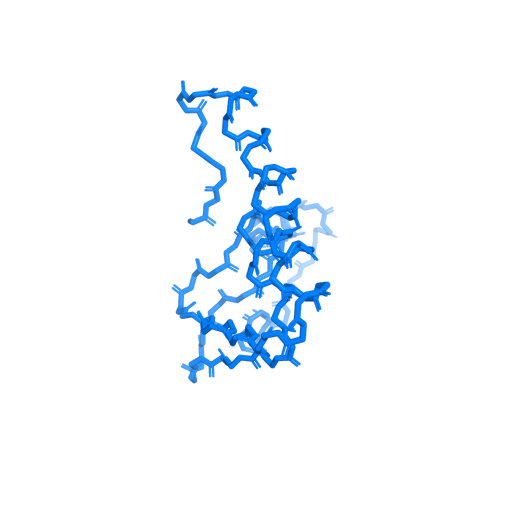PHE A 1 83 ? 2.858 -4.983 -13.231 1.00 82.69 83 PHE A C 1
ATOM 608 O O . PHE A 1 83 ? 3.321 -3.903 -13.612 1.00 82.69 83 PHE A O 1
ATOM 615 N N . GLN A 1 84 ? 2.035 -5.120 -12.184 1.00 75.44 84 GLN A N 1
ATOM 616 C CA . GLN A 1 84 ? 1.421 -4.038 -11.392 1.00 75.44 84 GLN A CA 1
ATOM 617 C C . GLN A 1 84 ? 0.386 -3.168 -12.124 1.00 75.44 84 GLN A C 1
ATOM 619 O O . GLN A 1 84 ? -0.002 -2.161 -11.547 1.00 75.44 84 GLN A O 1
ATOM 624 N N . ARG A 1 85 ? -0.045 -3.519 -13.344 1.00 69.56 85 ARG A N 1
ATOM 625 C CA . ARG A 1 85 ? -1.138 -2.845 -14.073 1.00 69.56 85 ARG A CA 1
ATOM 626 C C . ARG A 1 85 ? -2.467 -3.575 -13.950 1.00 69.56 85 ARG A C 1
ATOM 628 O O . ARG A 1 85 ? -2.431 -4.800 -13.709 1.00 69.56 85 ARG A O 1
#